Protein AF-A0AAU0UDN8-F1 (afdb_monomer)

pLDDT: mean 78.95, std 19.81, range [39.38, 97.31]

Radius of gyration: 15.66 Å; Cα contacts (8 Å, |Δi|>4): 69; chains: 1; bounding box: 40×35×34 Å

Structure (mmCIF, N/CA/C/O backbone):
data_AF-A0AAU0UDN8-F1
#
_entry.id   AF-A0AAU0UDN8-F1
#
loop_
_atom_site.group_PDB
_atom_site.id
_atom_site.type_symbol
_atom_site.label_atom_id
_atom_site.label_alt_id
_atom_site.label_comp_id
_atom_site.label_asym_id
_atom_site.label_entity_id
_atom_site.label_seq_id
_atom_site.pdbx_PDB_ins_code
_atom_site.Cartn_x
_atom_site.Cartn_y
_atom_site.Cartn_z
_atom_site.occupancy
_atom_site.B_iso_or_equiv
_atom_site.auth_seq_id
_atom_site.auth_comp_id
_atom_site.auth_asym_id
_atom_site.auth_atom_id
_atom_site.pdbx_PDB_model_num
ATOM 1 N N . MET A 1 1 ? 14.200 0.467 -24.539 1.00 54.19 1 MET A N 1
ATOM 2 C CA . MET A 1 1 ? 12.734 0.642 -24.412 1.00 54.19 1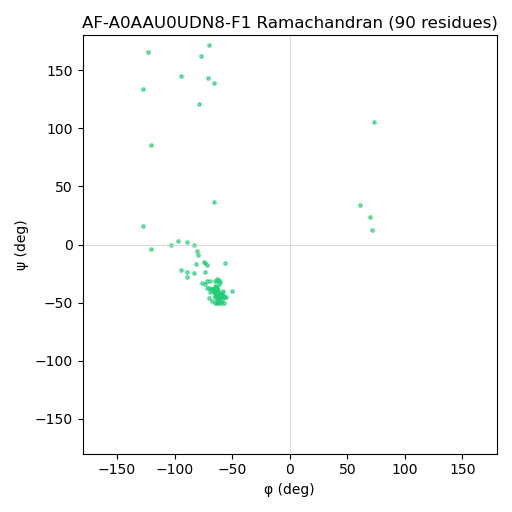 MET A CA 1
ATOM 3 C C . MET A 1 1 ? 12.135 -0.025 -23.163 1.00 54.19 1 MET A C 1
ATOM 5 O O . MET A 1 1 ? 11.170 0.506 -22.643 1.00 54.19 1 MET A O 1
ATOM 9 N N . ILE A 1 2 ? 12.726 -1.101 -22.617 1.00 59.75 2 ILE A N 1
ATOM 10 C CA . ILE A 1 2 ? 12.167 -1.900 -21.497 1.00 59.75 2 ILE A CA 1
ATOM 11 C C . ILE A 1 2 ? 12.016 -1.121 -20.166 1.00 59.75 2 ILE A C 1
ATOM 13 O O . ILE A 1 2 ? 11.030 -1.283 -19.456 1.00 59.75 2 ILE A O 1
ATOM 17 N N . ALA A 1 3 ? 12.948 -0.221 -19.831 1.00 61.03 3 ALA A N 1
ATOM 18 C CA . ALA A 1 3 ? 12.928 0.485 -18.540 1.00 61.03 3 ALA A CA 1
ATOM 19 C C . ALA A 1 3 ? 11.776 1.505 -18.388 1.00 61.03 3 ALA A C 1
ATOM 21 O O . ALA A 1 3 ? 11.281 1.726 -17.281 1.00 61.03 3 ALA A O 1
ATOM 22 N N . ALA A 1 4 ? 11.340 2.126 -19.490 1.00 63.84 4 ALA A N 1
ATOM 23 C CA . ALA A 1 4 ? 10.219 3.069 -19.474 1.00 63.84 4 ALA A CA 1
ATOM 24 C C . ALA A 1 4 ? 8.888 2.347 -19.216 1.00 63.84 4 ALA A C 1
ATOM 26 O O . ALA A 1 4 ? 8.046 2.845 -18.470 1.00 63.84 4 ALA A O 1
ATOM 27 N N . ASP A 1 5 ? 8.754 1.145 -19.775 1.00 78.56 5 ASP A N 1
ATOM 28 C CA . ASP A 1 5 ? 7.575 0.298 -19.629 1.00 78.56 5 ASP A CA 1
ATOM 29 C C . ASP A 1 5 ? 7.448 -0.234 -18.194 1.00 78.56 5 ASP A C 1
ATOM 31 O O . ASP A 1 5 ? 6.391 -0.153 -17.569 1.00 78.56 5 ASP A O 1
ATOM 35 N N . GLN A 1 6 ? 8.574 -0.632 -17.593 1.00 80.19 6 GLN A N 1
ATOM 36 C CA . GLN A 1 6 ? 8.614 -1.065 -16.198 1.00 80.19 6 GLN A CA 1
ATOM 37 C C . GLN A 1 6 ? 8.176 0.050 -15.233 1.00 80.19 6 GLN A C 1
ATOM 39 O O . GLN A 1 6 ? 7.342 -0.173 -14.358 1.00 80.19 6 GLN A O 1
ATOM 44 N N . LYS A 1 7 ? 8.677 1.279 -15.404 1.00 84.56 7 LYS A N 1
ATOM 45 C CA . LYS A 1 7 ? 8.264 2.416 -14.563 1.00 84.56 7 LYS A CA 1
ATOM 46 C C . LYS A 1 7 ? 6.778 2.748 -14.734 1.00 84.56 7 LYS A C 1
ATOM 48 O O . LYS A 1 7 ? 6.101 3.074 -13.758 1.00 84.56 7 LYS A O 1
ATOM 53 N N . TYR A 1 8 ? 6.266 2.6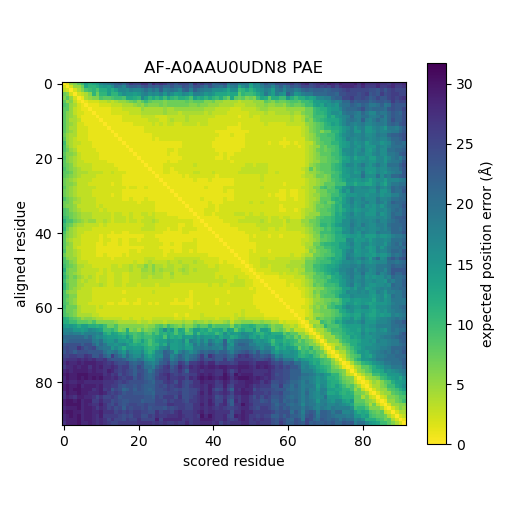57 -15.961 1.00 88.44 8 TYR A N 1
ATOM 54 C CA . TYR A 1 8 ? 4.848 2.862 -16.239 1.00 88.44 8 TYR A CA 1
ATOM 55 C C . TYR A 1 8 ? 3.981 1.805 -15.534 1.00 88.44 8 TYR A C 1
ATOM 57 O O . TYR A 1 8 ? 3.055 2.170 -14.804 1.00 88.44 8 TYR A O 1
ATOM 65 N N . MET A 1 9 ? 4.340 0.523 -15.652 1.00 88.44 9 MET A N 1
ATOM 66 C CA . MET A 1 9 ? 3.669 -0.588 -14.968 1.00 88.44 9 MET A CA 1
ATOM 67 C C . MET A 1 9 ? 3.699 -0.441 -13.445 1.00 88.44 9 MET A C 1
ATOM 69 O O . MET A 1 9 ? 2.659 -0.570 -12.799 1.00 88.44 9 MET A O 1
ATOM 73 N N . ALA A 1 10 ? 4.852 -0.081 -12.872 1.00 90.88 10 ALA A N 1
ATOM 74 C CA . ALA A 1 10 ? 4.988 0.189 -11.441 1.00 90.88 10 ALA A CA 1
ATOM 75 C C . ALA A 1 10 ? 3.995 1.256 -10.967 1.00 90.88 10 ALA A C 1
ATOM 77 O O . ALA A 1 10 ? 3.316 1.080 -9.958 1.00 90.88 10 ALA A O 1
ATOM 78 N N . GLY A 1 11 ? 3.867 2.349 -11.725 1.00 93.00 11 GLY A N 1
ATOM 79 C CA . GLY A 1 11 ? 2.920 3.417 -11.422 1.00 93.00 11 GLY A CA 1
ATOM 80 C C . GLY A 1 11 ? 1.458 2.982 -11.536 1.00 93.00 11 GLY A C 1
ATOM 81 O O . GLY A 1 11 ? 0.643 3.375 -10.704 1.00 93.00 11 GLY A O 1
ATOM 82 N N . VAL A 1 12 ? 1.101 2.187 -12.550 1.00 93.94 12 VAL A N 1
ATOM 83 C CA . VAL A 1 12 ? -0.270 1.669 -12.718 1.00 93.94 12 VAL A CA 1
ATOM 84 C C . VAL A 1 12 ? -0.650 0.764 -11.546 1.00 93.94 12 VAL A C 1
ATOM 86 O O . VAL A 1 12 ? -1.683 0.987 -10.914 1.00 93.94 12 VAL A O 1
ATOM 89 N N . VAL A 1 13 ? 0.208 -0.204 -11.222 1.00 93.12 13 VAL A N 1
ATOM 90 C CA . VAL A 1 13 ? -0.004 -1.155 -10.123 1.00 93.12 13 VAL A CA 1
ATOM 91 C C . VAL A 1 13 ? -0.045 -0.437 -8.774 1.00 93.12 13 VAL A C 1
ATOM 93 O O . VAL A 1 13 ? -0.979 -0.640 -8.000 1.00 93.12 13 VAL A O 1
ATOM 96 N N . GLY A 1 14 ? 0.908 0.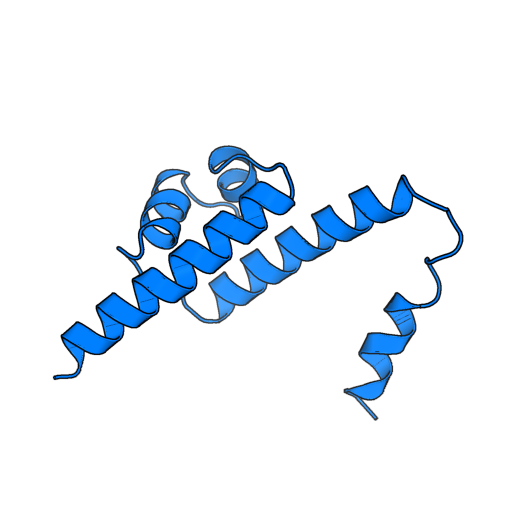460 -8.513 1.00 96.12 14 GLY A N 1
ATOM 97 C CA . GLY A 1 14 ? 0.967 1.234 -7.273 1.00 96.12 14 GLY A CA 1
ATOM 98 C C . GLY A 1 14 ? -0.302 2.046 -7.014 1.00 96.12 14 GLY A C 1
ATOM 99 O O . GLY A 1 14 ? -0.875 1.981 -5.926 1.00 96.12 14 GLY A O 1
ATOM 100 N N . ARG A 1 15 ? -0.817 2.739 -8.040 1.00 96.38 15 ARG A N 1
ATOM 101 C CA . ARG A 1 15 ? -2.083 3.485 -7.936 1.00 96.38 15 ARG A CA 1
ATOM 102 C C . ARG A 1 15 ? -3.284 2.577 -7.678 1.00 96.38 15 ARG A C 1
ATOM 104 O O . ARG A 1 15 ? -4.190 2.974 -6.946 1.00 96.38 15 ARG A O 1
ATOM 111 N N . ALA A 1 16 ? -3.311 1.382 -8.270 1.00 94.81 16 ALA A N 1
ATOM 112 C CA . ALA A 1 16 ? -4.382 0.418 -8.036 1.00 94.81 16 ALA A CA 1
ATOM 113 C C . ALA A 1 16 ? -4.388 -0.073 -6.577 1.00 94.81 16 ALA A C 1
ATOM 115 O O . ALA A 1 16 ? -5.444 -0.070 -5.944 1.00 94.81 16 ALA A O 1
ATOM 116 N N . ILE A 1 17 ? -3.212 -0.394 -6.026 1.00 95.31 17 ILE A N 1
ATOM 117 C CA . ILE A 1 17 ? -3.040 -0.787 -4.618 1.00 95.31 17 ILE A CA 1
ATOM 118 C C . ILE A 1 17 ? -3.488 0.344 -3.687 1.00 95.31 17 ILE A C 1
ATOM 120 O O . ILE A 1 17 ? -4.326 0.118 -2.818 1.00 95.31 17 ILE A O 1
ATOM 124 N N . ALA A 1 18 ? -3.020 1.575 -3.920 1.00 95.94 18 ALA A N 1
ATOM 125 C CA . ALA A 1 18 ? -3.395 2.736 -3.109 1.00 95.94 18 ALA A CA 1
ATOM 126 C C . ALA A 1 18 ? -4.912 2.970 -3.098 1.00 95.94 18 ALA A C 1
ATOM 128 O O . ALA A 1 18 ? -5.516 3.209 -2.051 1.00 95.94 18 ALA A O 1
ATOM 129 N N . LYS A 1 19 ? -5.555 2.863 -4.268 1.00 94.81 19 LYS A N 1
ATOM 130 C CA . LYS A 1 19 ? -7.008 3.008 -4.397 1.00 94.81 19 LYS A CA 1
ATOM 131 C C . LYS A 1 19 ? -7.755 1.933 -3.609 1.00 94.81 19 L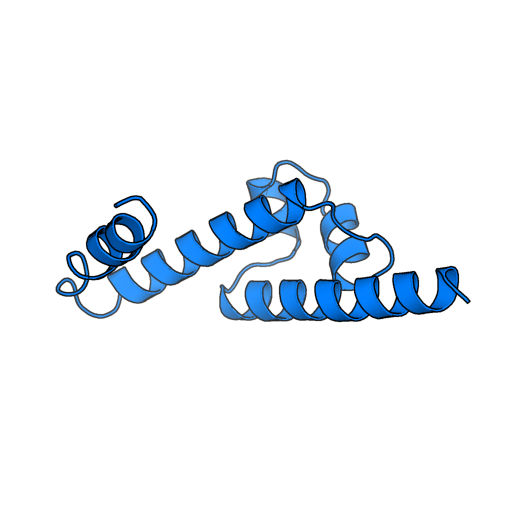YS A C 1
ATOM 133 O O . LYS A 1 19 ? -8.762 2.243 -2.975 1.00 94.81 19 LYS A O 1
ATOM 138 N N . GLN A 1 20 ? -7.281 0.690 -3.646 1.00 93.75 20 GLN A N 1
ATOM 139 C CA . GLN A 1 20 ? -7.919 -0.409 -2.928 1.00 93.75 20 GLN A CA 1
ATOM 140 C C . GLN A 1 20 ? -7.706 -0.313 -1.413 1.00 93.75 20 GLN A C 1
ATOM 142 O O . GLN A 1 20 ? -8.648 -0.539 -0.654 1.00 93.75 20 GLN A O 1
ATOM 147 N N . ARG A 1 21 ? -6.525 0.130 -0.97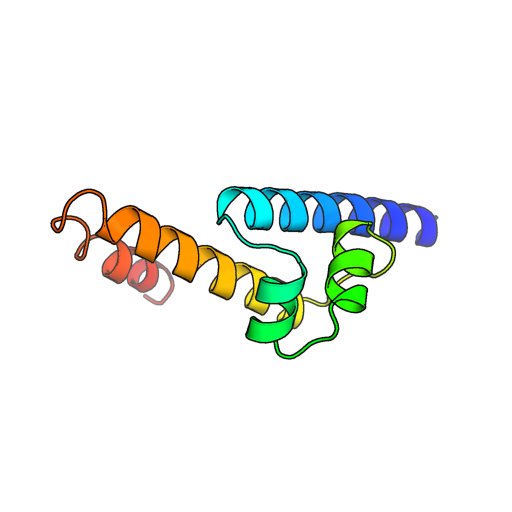2 1.00 95.06 21 ARG A N 1
ATOM 148 C CA . ARG A 1 21 ? -6.264 0.453 0.432 1.00 95.06 21 ARG A CA 1
ATOM 149 C C . ARG A 1 21 ? -7.243 1.502 0.961 1.00 95.06 21 ARG A C 1
ATOM 151 O O . ARG A 1 21 ? -7.872 1.274 1.988 1.00 95.06 21 ARG A O 1
ATOM 158 N N . ILE A 1 22 ? -7.414 2.616 0.241 1.00 92.75 22 ILE A N 1
ATOM 159 C CA . ILE A 1 22 ? -8.349 3.689 0.628 1.00 92.75 22 ILE A CA 1
ATOM 160 C C . ILE A 1 22 ? -9.786 3.161 0.706 1.00 92.75 22 ILE A C 1
ATOM 162 O O . ILE A 1 22 ? -10.500 3.468 1.654 1.00 92.75 22 ILE A O 1
ATOM 166 N N . ARG A 1 23 ? -10.208 2.333 -0.260 1.00 89.94 23 ARG A N 1
ATOM 167 C CA . ARG A 1 23 ? -11.532 1.685 -0.239 1.00 89.94 23 ARG A CA 1
ATOM 168 C C . ARG A 1 23 ? -11.732 0.759 0.957 1.00 89.94 23 ARG A C 1
ATOM 170 O O . ARG A 1 23 ? -12.856 0.624 1.412 1.00 89.94 23 ARG A O 1
ATOM 177 N N . SER A 1 24 ? -10.653 0.154 1.438 1.00 88.31 24 SER A N 1
ATOM 178 C CA . SER A 1 24 ? -10.644 -0.722 2.612 1.00 88.31 24 SER A CA 1
ATOM 179 C C . SER A 1 24 ? -10.559 0.055 3.933 1.00 88.31 24 SER A C 1
ATOM 181 O O . SER A 1 24 ? -10.508 -0.561 4.990 1.00 88.31 24 SER A O 1
ATOM 183 N N . GLY A 1 25 ? -10.493 1.393 3.889 1.00 91.38 25 GLY A N 1
ATOM 184 C CA . GLY A 1 25 ? -10.411 2.242 5.079 1.00 91.38 25 GLY A CA 1
ATOM 185 C C . GLY A 1 25 ? -9.070 2.191 5.817 1.00 91.38 25 GLY A C 1
ATOM 186 O O . GLY A 1 25 ? -8.990 2.692 6.931 1.00 91.38 25 GLY A O 1
ATOM 187 N N . LEU A 1 26 ? -8.026 1.609 5.217 1.00 92.81 26 LEU A N 1
ATOM 188 C CA . LEU A 1 26 ? -6.734 1.413 5.876 1.00 92.81 26 LEU A CA 1
ATOM 189 C C . LEU A 1 26 ? -5.747 2.552 5.582 1.00 92.81 26 LEU A C 1
ATOM 191 O O . LEU A 1 26 ? -5.645 3.075 4.464 1.00 92.81 26 LEU A O 1
ATOM 195 N N . THR A 1 27 ? -4.931 2.887 6.569 1.00 96.56 27 THR A N 1
ATOM 196 C CA . THR A 1 27 ? -3.723 3.702 6.426 1.00 96.56 27 THR A CA 1
ATOM 197 C C . THR A 1 27 ? -2.572 2.877 5.838 1.00 96.56 27 THR A C 1
ATOM 199 O O . THR A 1 27 ? -2.604 1.646 5.807 1.00 96.56 27 THR A O 1
ATOM 202 N N . GLN A 1 28 ? -1.534 3.546 5.322 1.00 97.25 28 GLN A N 1
ATOM 203 C CA . GLN A 1 28 ? -0.329 2.845 4.847 1.00 97.25 28 GLN A CA 1
ATOM 204 C C . GLN A 1 28 ? 0.388 2.112 5.988 1.00 97.25 28 GLN A C 1
ATOM 2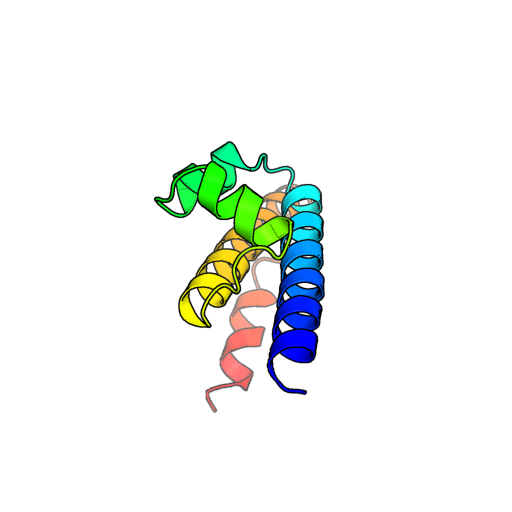06 O O . GLN A 1 28 ? 0.983 1.067 5.749 1.00 97.25 28 GLN A O 1
ATOM 211 N N . GLU A 1 29 ? 0.309 2.648 7.208 1.00 97.31 29 GLU A N 1
ATOM 212 C CA . GLU A 1 29 ? 0.898 2.057 8.409 1.00 97.31 29 GLU A CA 1
ATOM 213 C C . GLU A 1 29 ? 0.206 0.749 8.790 1.00 97.31 29 GLU A C 1
ATOM 215 O O . GLU A 1 29 ? 0.882 -0.264 8.918 1.00 97.31 29 GLU A O 1
ATOM 220 N N . GLU A 1 30 ? -1.128 0.730 8.839 1.00 95.44 30 GLU A N 1
ATOM 221 C CA . GLU A 1 30 ? -1.895 -0.488 9.137 1.00 95.44 30 GLU A CA 1
ATOM 222 C C . GLU A 1 30 ? -1.676 -1.579 8.085 1.00 95.44 30 GLU A C 1
ATOM 224 O O . GLU A 1 30 ? -1.570 -2.759 8.411 1.00 95.44 30 GLU A O 1
ATOM 229 N N . VAL A 1 31 ? -1.583 -1.206 6.805 1.00 96.31 31 VAL A N 1
ATOM 230 C CA . VAL A 1 31 ? -1.234 -2.166 5.749 1.00 96.31 31 VAL A CA 1
ATOM 231 C C . VAL A 1 31 ? 0.178 -2.703 5.945 1.00 96.31 31 VAL A C 1
ATOM 233 O O . VAL A 1 31 ? 0.403 -3.901 5.796 1.00 96.31 31 VAL A O 1
ATOM 236 N N . ALA A 1 32 ? 1.132 -1.835 6.274 1.00 96.19 32 ALA A N 1
ATOM 237 C CA . ALA A 1 32 ? 2.513 -2.235 6.486 1.00 96.19 32 ALA A CA 1
ATOM 238 C C . ALA A 1 32 ? 2.646 -3.193 7.677 1.00 96.19 32 ALA A C 1
ATOM 240 O O . ALA A 1 32 ? 3.289 -4.231 7.548 1.00 96.19 32 ALA A O 1
ATOM 241 N N . GLU A 1 33 ? 1.971 -2.891 8.785 1.00 96.00 33 GLU A N 1
ATOM 242 C CA . GLU A 1 33 ? 1.916 -3.732 9.978 1.00 96.00 33 GLU A CA 1
ATOM 243 C C . GLU A 1 33 ? 1.328 -5.113 9.664 1.00 96.00 33 GLU A C 1
ATOM 245 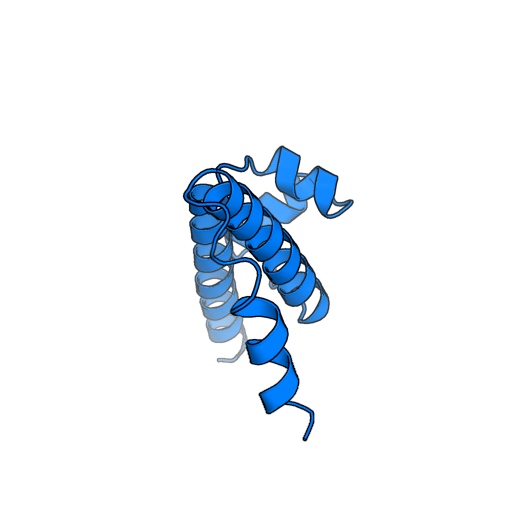O O . GLU A 1 33 ? 1.964 -6.131 9.937 1.00 96.00 33 GLU A O 1
ATOM 250 N N . ARG A 1 34 ? 0.166 -5.166 9.000 1.00 93.88 34 ARG A N 1
ATOM 251 C CA . ARG A 1 34 ? -0.495 -6.433 8.642 1.00 93.88 34 ARG A CA 1
ATOM 252 C C . ARG A 1 34 ? 0.306 -7.276 7.650 1.00 93.88 34 ARG A C 1
ATOM 254 O O . ARG A 1 34 ? 0.237 -8.499 7.698 1.00 93.88 34 ARG A O 1
ATOM 261 N N . LEU A 1 35 ? 1.071 -6.639 6.764 1.00 93.69 35 LEU A N 1
ATOM 262 C CA . LEU A 1 35 ? 1.953 -7.317 5.809 1.00 93.69 35 LEU A CA 1
ATOM 263 C C . LEU A 1 35 ? 3.372 -7.567 6.352 1.00 93.69 35 LEU A C 1
ATOM 265 O O . LEU A 1 35 ? 4.224 -8.064 5.611 1.00 93.69 35 LEU A O 1
ATOM 269 N N . GLY A 1 36 ? 3.656 -7.197 7.606 1.00 95.00 36 GLY A N 1
ATOM 270 C CA . GLY A 1 36 ? 4.971 -7.371 8.228 1.00 95.00 36 GLY A CA 1
ATOM 271 C C . GLY A 1 36 ? 6.099 -6.622 7.508 1.00 95.00 36 GLY A C 1
ATOM 272 O O . GLY A 1 36 ? 7.224 -7.116 7.423 1.00 95.00 36 GLY A O 1
ATOM 273 N N . VAL A 1 37 ? 5.811 -5.449 6.940 1.00 93.62 37 VAL A N 1
ATOM 274 C CA . VAL A 1 37 ? 6.780 -4.603 6.227 1.00 93.62 37 VAL A CA 1
ATOM 275 C C . VAL A 1 37 ? 6.872 -3.208 6.824 1.00 93.62 37 VAL A C 1
ATOM 277 O O . VAL A 1 37 ? 6.019 -2.772 7.585 1.00 93.62 37 VAL A O 1
ATOM 280 N N . GLY A 1 38 ? 7.915 -2.466 6.451 1.00 95.19 38 GLY A N 1
ATOM 281 C CA . GLY A 1 38 ? 8.014 -1.053 6.807 1.00 95.19 38 GLY A CA 1
ATOM 282 C C . GLY A 1 38 ? 7.005 -0.193 6.038 1.00 95.19 38 GLY A C 1
ATOM 283 O O . GLY A 1 38 ? 6.789 -0.402 4.843 1.00 95.19 38 GLY A O 1
ATOM 284 N N . ASN A 1 39 ? 6.459 0.833 6.696 1.00 95.19 39 ASN A N 1
ATOM 285 C CA . ASN A 1 39 ? 5.543 1.820 6.101 1.00 95.19 39 ASN A CA 1
ATOM 286 C C . ASN A 1 39 ? 6.104 2.419 4.790 1.00 95.19 39 ASN A C 1
ATOM 288 O O . ASN A 1 39 ? 5.414 2.511 3.771 1.00 95.19 39 ASN A O 1
ATOM 292 N N . GLU A 1 40 ? 7.410 2.703 4.757 1.00 96.62 40 GLU A N 1
ATOM 293 C CA . GLU A 1 40 ? 8.077 3.225 3.562 1.00 96.62 40 GLU A CA 1
ATOM 294 C C . GLU A 1 40 ? 7.991 2.272 2.353 1.00 96.62 40 GLU A C 1
ATOM 296 O O . GLU A 1 40 ? 7.907 2.730 1.210 1.00 96.62 40 GLU A O 1
ATOM 301 N N . ALA A 1 41 ? 7.966 0.953 2.575 1.00 95.50 41 ALA A N 1
ATOM 302 C CA . ALA A 1 41 ? 7.828 -0.026 1.500 1.00 95.50 41 ALA A CA 1
ATOM 303 C C . ALA A 1 41 ? 6.465 0.107 0.807 1.00 95.50 41 ALA A C 1
ATOM 305 O O . ALA A 1 41 ? 6.407 0.180 -0.423 1.00 95.50 41 ALA A O 1
ATOM 306 N N . VAL A 1 42 ? 5.387 0.235 1.587 1.00 96.50 42 VAL A N 1
ATOM 307 C CA . VAL A 1 42 ? 4.029 0.472 1.075 1.00 96.50 42 VAL A CA 1
ATOM 308 C C . VAL A 1 42 ? 3.977 1.797 0.311 1.00 96.50 42 VAL A C 1
ATOM 310 O O . VAL A 1 42 ? 3.526 1.832 -0.833 1.00 96.50 42 VAL A O 1
ATOM 313 N N . SER A 1 43 ? 4.548 2.870 0.867 1.00 97.19 43 SER A N 1
ATOM 314 C CA . SER A 1 43 ? 4.623 4.179 0.200 1.00 97.19 43 SER A CA 1
ATOM 315 C C . SER A 1 43 ? 5.383 4.141 -1.135 1.00 97.19 43 SER A C 1
ATOM 317 O O . SER A 1 43 ? 4.972 4.770 -2.115 1.00 97.19 43 SER A O 1
ATOM 319 N N . ARG A 1 44 ? 6.506 3.416 -1.212 1.00 96.69 44 ARG A N 1
ATOM 320 C CA . ARG A 1 44 ? 7.293 3.270 -2.451 1.00 96.69 44 ARG A CA 1
ATOM 321 C C . ARG A 1 44 ? 6.548 2.453 -3.507 1.00 96.69 44 ARG A C 1
ATOM 323 O O . ARG A 1 44 ? 6.616 2.809 -4.684 1.00 96.69 44 ARG A O 1
ATOM 330 N N . ILE A 1 45 ? 5.829 1.408 -3.100 1.00 96.25 45 ILE A N 1
ATOM 331 C CA . ILE A 1 45 ? 4.987 0.600 -3.994 1.00 96.25 45 ILE A CA 1
ATOM 332 C C . ILE A 1 45 ? 3.837 1.446 -4.542 1.00 96.25 45 ILE A C 1
ATOM 334 O O . ILE A 1 45 ? 3.671 1.530 -5.755 1.00 96.25 45 ILE A O 1
ATOM 338 N N . GLU A 1 46 ? 3.093 2.142 -3.680 1.00 96.81 46 GLU A N 1
ATOM 339 C CA . GLU A 1 46 ? 1.944 2.959 -4.093 1.00 96.81 46 GLU A CA 1
ATOM 340 C C . GLU A 1 46 ? 2.330 4.092 -5.055 1.00 96.81 46 GLU A C 1
ATOM 342 O O . GLU A 1 46 ? 1.584 4.413 -5.981 1.00 96.81 46 GLU A O 1
ATOM 347 N N . ARG A 1 47 ? 3.529 4.663 -4.890 1.00 96.31 47 ARG A N 1
ATOM 348 C CA . ARG A 1 47 ? 4.082 5.680 -5.799 1.00 96.31 47 ARG A CA 1
ATOM 349 C C . ARG A 1 47 ? 4.703 5.106 -7.078 1.00 96.31 47 ARG A C 1
ATOM 351 O O . ARG A 1 47 ? 5.122 5.880 -7.937 1.00 96.31 47 ARG A O 1
ATOM 358 N N . GLY A 1 48 ? 4.791 3.781 -7.217 1.00 93.31 48 GLY A N 1
ATOM 359 C CA . GLY A 1 48 ? 5.417 3.118 -8.363 1.00 93.31 48 GLY A CA 1
ATOM 360 C C . GLY A 1 48 ? 6.940 3.271 -8.420 1.00 93.31 48 GLY A C 1
ATOM 361 O O . GLY A 1 48 ? 7.526 3.191 -9.496 1.00 93.31 48 GLY A O 1
ATOM 362 N N . VAL A 1 49 ? 7.588 3.518 -7.277 1.00 93.31 49 VAL A N 1
ATOM 363 C CA . VAL A 1 49 ? 9.058 3.545 -7.159 1.00 93.31 49 VAL A CA 1
ATOM 364 C C . VAL A 1 49 ? 9.620 2.125 -7.219 1.00 93.31 49 VAL A C 1
ATOM 366 O O . VAL A 1 49 ? 10.702 1.907 -7.757 1.00 93.31 49 VAL A O 1
ATOM 369 N N . VAL A 1 50 ? 8.874 1.158 -6.681 1.00 90.62 50 VAL A N 1
ATOM 370 C CA . VAL A 1 50 ? 9.230 -0.262 -6.655 1.00 90.62 50 VAL A CA 1
ATOM 371 C C . VAL A 1 50 ? 8.074 -1.068 -7.230 1.00 90.62 50 VAL A C 1
ATOM 373 O O . VAL A 1 50 ? 6.924 -0.852 -6.853 1.00 90.62 50 VAL A O 1
ATOM 376 N N . ILE A 1 51 ? 8.381 -2.013 -8.121 1.00 88.19 51 ILE A N 1
ATOM 377 C CA . ILE A 1 51 ? 7.409 -3.020 -8.549 1.00 88.19 51 ILE A CA 1
ATOM 378 C C . ILE A 1 51 ? 7.317 -4.097 -7.467 1.00 88.19 51 ILE A C 1
ATOM 380 O O . ILE A 1 51 ? 8.331 -4.741 -7.181 1.00 88.19 51 ILE A O 1
ATOM 384 N N . PRO A 1 52 ? 6.133 -4.327 -6.877 1.00 88.69 52 PRO A N 1
ATOM 385 C CA . PRO A 1 52 ? 5.920 -5.500 -6.047 1.00 88.69 52 PRO A CA 1
ATOM 386 C C . PRO A 1 52 ? 6.016 -6.759 -6.917 1.00 88.69 52 PRO A C 1
ATOM 388 O O . PRO A 1 52 ? 5.514 -6.796 -8.040 1.00 88.69 52 PRO A O 1
ATOM 391 N N . ASN A 1 53 ? 6.658 -7.803 -6.399 1.00 91.56 53 ASN A N 1
ATOM 392 C CA . ASN A 1 53 ? 6.622 -9.111 -7.047 1.00 91.56 53 ASN A CA 1
ATOM 393 C C . ASN A 1 53 ? 5.217 -9.738 -6.929 1.00 91.56 53 ASN A C 1
ATOM 395 O O . ASN A 1 53 ? 4.350 -9.240 -6.208 1.00 91.56 53 ASN A O 1
ATOM 399 N N . ILE A 1 54 ? 5.000 -10.853 -7.629 1.00 89.19 54 ILE A N 1
ATOM 400 C CA . ILE A 1 54 ? 3.699 -11.538 -7.653 1.00 89.19 54 ILE A CA 1
ATOM 401 C C . ILE A 1 54 ? 3.254 -11.956 -6.243 1.00 89.19 54 ILE A C 1
ATOM 403 O O . ILE A 1 54 ? 2.100 -11.741 -5.893 1.00 89.19 54 ILE A O 1
ATOM 407 N N . GLY A 1 55 ? 4.159 -12.480 -5.408 1.00 91.56 55 GLY A N 1
ATOM 408 C CA . GLY A 1 55 ? 3.828 -12.862 -4.029 1.00 91.56 55 GLY A CA 1
ATOM 409 C C . GLY A 1 55 ? 3.302 -11.682 -3.211 1.00 91.56 55 GLY A C 1
ATOM 410 O O . GLY A 1 55 ? 2.252 -11.770 -2.586 1.00 91.56 55 GLY A O 1
ATOM 411 N N . ARG A 1 56 ? 3.958 -10.525 -3.327 1.00 93.38 56 ARG A N 1
ATOM 412 C CA . ARG A 1 56 ? 3.533 -9.291 -2.667 1.00 93.38 56 ARG A CA 1
ATOM 413 C C . ARG A 1 56 ? 2.170 -8.810 -3.169 1.00 93.38 56 ARG A C 1
ATOM 415 O O . ARG A 1 56 ? 1.372 -8.314 -2.385 1.00 93.38 56 ARG A O 1
ATOM 422 N N . LEU A 1 57 ? 1.884 -8.958 -4.462 1.00 91.81 57 LEU A N 1
ATOM 423 C CA . LEU A 1 57 ? 0.562 -8.641 -5.013 1.00 91.81 57 LEU A CA 1
ATOM 424 C C . LEU A 1 57 ? -0.536 -9.540 -4.434 1.00 91.81 57 LEU A C 1
ATOM 426 O O . LEU A 1 57 ? -1.627 -9.045 -4.153 1.00 91.81 57 LEU A O 1
ATOM 430 N N . LEU A 1 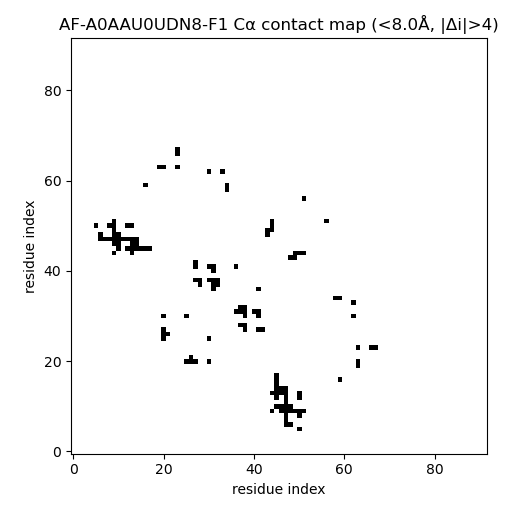58 ? -0.246 -10.827 -4.230 1.00 90.56 58 LEU A N 1
ATOM 431 C CA . LEU A 1 58 ? -1.178 -11.765 -3.602 1.00 90.56 58 LEU A CA 1
ATOM 432 C C . LEU A 1 58 ? -1.439 -11.409 -2.134 1.00 90.56 58 LEU A C 1
ATOM 434 O O . LEU A 1 58 ? -2.591 -11.426 -1.715 1.00 90.56 58 LEU A O 1
ATOM 438 N N . GLU A 1 59 ? -0.408 -11.011 -1.388 1.00 93.69 59 GLU A N 1
ATOM 439 C CA . GLU A 1 59 ? -0.550 -10.518 -0.010 1.00 93.69 59 GLU A CA 1
ATOM 440 C C . GLU A 1 59 ? -1.477 -9.293 0.072 1.00 93.69 59 GLU A C 1
ATOM 442 O O . GLU A 1 59 ? -2.413 -9.276 0.869 1.00 93.69 59 GLU A O 1
ATOM 447 N N . PHE A 1 60 ? -1.279 -8.288 -0.793 1.00 92.94 60 PHE A N 1
ATOM 448 C CA . PHE A 1 60 ? -2.186 -7.134 -0.873 1.00 92.94 60 PHE A CA 1
ATOM 449 C C . PHE A 1 60 ? -3.619 -7.556 -1.224 1.00 92.94 60 PHE A C 1
ATOM 451 O O . PHE A 1 60 ? -4.575 -7.051 -0.639 1.00 92.94 60 PHE A O 1
ATOM 458 N N . ALA A 1 61 ? -3.783 -8.471 -2.183 1.00 90.44 61 ALA A N 1
ATOM 459 C CA . ALA A 1 61 ? -5.098 -8.942 -2.604 1.00 90.44 61 ALA A CA 1
ATOM 460 C C . ALA A 1 61 ? -5.839 -9.691 -1.485 1.00 90.44 61 ALA A C 1
ATOM 462 O O . ALA A 1 61 ? -7.038 -9.472 -1.311 1.00 90.44 61 ALA A O 1
ATOM 463 N N . ALA A 1 62 ? -5.136 -10.534 -0.724 1.00 89.56 62 ALA A N 1
ATOM 464 C CA . ALA A 1 62 ? -5.684 -11.229 0.437 1.00 89.56 62 ALA A CA 1
ATOM 465 C C . ALA A 1 62 ? -6.119 -10.227 1.515 1.00 89.56 62 ALA A C 1
ATOM 467 O O . ALA A 1 62 ? -7.287 -10.211 1.904 1.00 89.56 62 ALA A O 1
ATOM 468 N N . LEU A 1 63 ? -5.231 -9.295 1.874 1.00 89.75 63 LEU A N 1
ATOM 469 C CA . LEU A 1 63 ? -5.509 -8.271 2.877 1.00 89.75 63 LEU A CA 1
ATOM 470 C C . LEU A 1 63 ? -6.749 -7.427 2.534 1.00 89.75 63 LEU A C 1
ATOM 472 O O . LEU A 1 63 ? -7.595 -7.158 3.386 1.00 89.75 63 LEU A O 1
ATOM 476 N N . PHE A 1 64 ? -6.876 -6.992 1.278 1.00 87.81 64 PHE A N 1
ATOM 477 C CA . PHE A 1 64 ? -8.016 -6.175 0.859 1.00 87.81 64 PHE A CA 1
ATOM 478 C C . PHE A 1 64 ? -9.321 -6.970 0.731 1.00 87.81 64 PHE A C 1
ATOM 480 O O . PHE A 1 64 ? -10.395 -6.373 0.815 1.00 87.81 64 PHE A O 1
ATOM 487 N N . ARG A 1 65 ? -9.254 -8.293 0.531 1.00 80.62 65 ARG A N 1
ATOM 488 C CA . ARG A 1 65 ? -10.436 -9.163 0.566 1.00 80.62 65 ARG A CA 1
ATOM 489 C C . ARG A 1 65 ? -10.975 -9.282 1.990 1.00 80.62 65 ARG A C 1
ATOM 491 O O . ARG A 1 65 ? -12.170 -9.090 2.182 1.00 80.62 65 ARG A O 1
ATOM 498 N N . GLU A 1 66 ? -10.104 -9.508 2.970 1.00 71.75 66 GLU A N 1
ATOM 499 C CA . GLU A 1 66 ? -10.487 -9.607 4.387 1.00 71.75 66 GLU A CA 1
ATOM 500 C C . GLU A 1 66 ? -11.200 -8.335 4.877 1.00 71.75 66 GLU A C 1
ATOM 502 O O . GLU A 1 66 ? -12.212 -8.399 5.574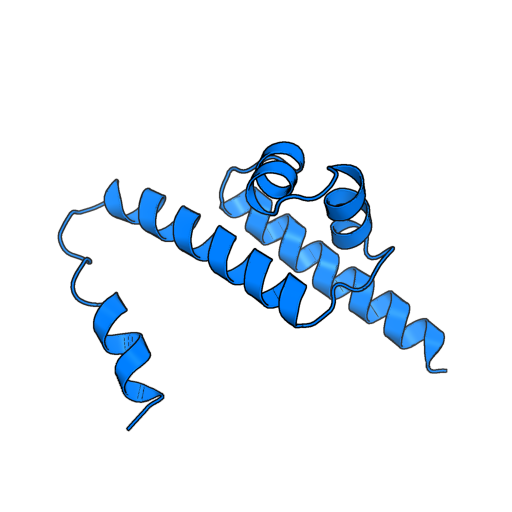 1.00 71.75 66 GLU A O 1
ATOM 507 N N . CYS A 1 67 ? -10.736 -7.157 4.447 1.00 60.94 67 CYS A N 1
ATOM 508 C CA . CYS A 1 67 ? -11.419 -5.897 4.752 1.00 60.94 67 CYS A CA 1
ATOM 509 C C . CYS A 1 67 ? -12.811 -5.784 4.111 1.00 60.94 67 CYS A C 1
ATOM 511 O O . CYS A 1 67 ? -13.722 -5.240 4.735 1.00 60.94 67 CYS A O 1
ATOM 513 N N . LEU A 1 68 ? -12.993 -6.289 2.885 1.00 58.94 68 LEU A N 1
ATOM 514 C CA . LEU A 1 68 ? -14.298 -6.275 2.219 1.00 58.94 68 LEU A CA 1
ATOM 515 C C . LEU A 1 68 ? -15.293 -7.215 2.913 1.00 58.94 68 LEU A C 1
ATOM 517 O O . LEU A 1 68 ? -16.463 -6.866 3.049 1.00 58.94 68 LEU A O 1
ATOM 521 N N . GLU A 1 69 ? -14.831 -8.376 3.382 1.00 53.81 69 GLU A N 1
ATOM 522 C CA . GLU A 1 69 ? -15.660 -9.341 4.111 1.00 53.81 69 GLU A CA 1
ATOM 523 C C . GLU A 1 69 ? -16.127 -8.792 5.465 1.00 53.81 69 GLU A C 1
ATOM 525 O O . GLU A 1 69 ? -17.292 -8.964 5.815 1.00 53.81 69 GLU A O 1
ATOM 530 N N . LEU A 1 70 ? -15.285 -8.039 6.183 1.00 52.88 70 LEU A N 1
ATOM 531 C CA . LEU A 1 70 ? -15.697 -7.355 7.417 1.00 52.88 70 LEU A CA 1
ATOM 532 C C . LEU A 1 70 ? -16.744 -6.261 7.163 1.00 52.88 70 LEU A C 1
ATOM 534 O O . LEU A 1 70 ? -17.679 -6.105 7.946 1.00 52.88 70 LEU A O 1
ATOM 538 N N . GLN A 1 71 ? -16.624 -5.519 6.059 1.00 50.00 71 GLN A N 1
ATOM 539 C CA . GLN A 1 71 ? -17.597 -4.485 5.701 1.00 50.00 71 GLN A CA 1
ATOM 540 C C . GLN A 1 71 ? -18.933 -5.080 5.229 1.00 50.00 71 GLN A C 1
ATOM 542 O O . GLN A 1 71 ? -19.984 -4.487 5.477 1.00 50.00 71 GLN A O 1
ATOM 547 N N . LEU A 1 72 ? -18.902 -6.260 4.599 1.00 50.53 72 LEU A N 1
ATOM 548 C CA . LEU A 1 72 ? -20.098 -7.008 4.217 1.00 50.53 72 LEU A CA 1
ATOM 549 C C . LEU A 1 72 ? -20.748 -7.714 5.415 1.00 50.53 72 LEU A C 1
ATOM 551 O O . LEU A 1 72 ? -21.964 -7.772 5.480 1.00 50.53 72 LEU A O 1
ATOM 555 N N . PHE A 1 73 ? -19.986 -8.183 6.408 1.00 51.16 73 PHE A N 1
ATOM 556 C CA . PHE A 1 73 ? -20.572 -8.792 7.611 1.00 51.16 73 PHE A CA 1
ATOM 557 C C . PHE A 1 73 ? -21.421 -7.795 8.422 1.00 51.16 73 PHE A C 1
ATOM 559 O O . PHE A 1 73 ? -22.405 -8.179 9.052 1.00 51.16 73 PHE A O 1
ATOM 566 N N . CYS A 1 74 ? -21.082 -6.503 8.367 1.00 52.53 74 CYS A N 1
ATOM 567 C CA . CYS A 1 74 ? -21.886 -5.430 8.960 1.00 52.53 74 CYS A CA 1
ATOM 568 C C . CYS A 1 74 ? -23.171 -5.109 8.167 1.00 52.53 74 CYS A C 1
ATOM 570 O O . CYS A 1 74 ? -24.059 -4.448 8.704 1.00 52.53 74 CYS A O 1
ATOM 572 N N . LEU A 1 75 ? -23.277 -5.556 6.911 1.00 49.16 75 LEU A N 1
ATOM 573 C CA . LEU A 1 75 ? -24.409 -5.341 6.008 1.00 49.16 75 LEU A CA 1
ATOM 574 C C . LEU A 1 75 ? -24.981 -6.708 5.597 1.00 49.16 75 LEU A C 1
ATOM 576 O O . LEU A 1 75 ? -24.627 -7.267 4.566 1.00 49.16 75 LEU A O 1
ATOM 580 N N . ASP A 1 76 ? -25.880 -7.219 6.435 1.00 51.31 76 ASP A N 1
ATOM 581 C CA . ASP A 1 76 ? -26.680 -8.432 6.236 1.00 51.31 76 ASP A CA 1
ATOM 582 C C . ASP A 1 76 ? -25.938 -9.777 6.368 1.00 51.31 76 ASP A C 1
ATOM 584 O O . ASP A 1 76 ? -25.280 -10.290 5.461 1.00 51.31 76 ASP A O 1
ATOM 588 N N . GLY A 1 77 ? -26.190 -10.444 7.502 1.00 52.94 77 GLY A N 1
ATOM 589 C CA . GLY A 1 77 ? -25.770 -11.813 7.828 1.00 52.94 77 GLY A CA 1
ATOM 590 C C . GLY A 1 77 ? -26.405 -12.922 6.973 1.00 52.94 77 GLY A C 1
ATOM 591 O O . GLY A 1 77 ? -26.713 -13.988 7.493 1.00 52.94 77 GLY A O 1
ATOM 592 N N . SER A 1 78 ? -26.633 -12.690 5.677 1.00 55.50 78 SER A N 1
ATOM 593 C CA . SER A 1 78 ? -27.205 -13.666 4.732 1.00 55.50 78 SER A CA 1
ATOM 594 C C . SER A 1 78 ? -26.299 -14.008 3.539 1.00 55.50 78 SER A C 1
ATOM 596 O O . SER A 1 78 ? -26.635 -14.899 2.765 1.00 55.50 78 SER A O 1
ATOM 598 N N . LEU A 1 79 ? -25.128 -13.374 3.385 1.00 48.91 79 LEU A N 1
ATOM 599 C CA . LEU A 1 79 ? -24.220 -13.620 2.246 1.00 48.91 79 LEU A CA 1
ATOM 600 C C . LEU A 1 79 ? -23.064 -14.601 2.516 1.00 48.91 79 LEU A C 1
ATOM 602 O O . LEU A 1 79 ? -22.296 -14.897 1.602 1.00 48.91 79 LEU A O 1
ATOM 606 N N . SER A 1 80 ? -22.990 -15.194 3.716 1.00 52.34 80 SER A N 1
ATOM 607 C CA . SER A 1 80 ? -21.962 -16.187 4.093 1.00 52.34 80 SER A CA 1
ATOM 608 C C . SER A 1 80 ? -21.897 -17.416 3.168 1.00 52.34 80 SER A C 1
ATOM 610 O O . SER A 1 80 ? -20.916 -18.152 3.212 1.00 52.34 80 SER A O 1
ATOM 612 N N . PHE A 1 81 ? -22.916 -17.663 2.340 1.00 49.53 81 PHE A N 1
ATOM 613 C CA . PHE A 1 81 ? -22.991 -18.853 1.488 1.00 49.53 81 PHE A CA 1
ATOM 614 C C . PHE A 1 81 ? -22.461 -18.645 0.054 1.00 49.53 81 PHE A C 1
ATOM 616 O O . PHE A 1 81 ? -22.087 -19.609 -0.614 1.00 49.53 81 PHE A O 1
ATOM 623 N N . ALA A 1 82 ? -22.401 -17.401 -0.440 1.00 50.97 82 ALA A N 1
ATOM 624 C CA . ALA A 1 82 ? -22.102 -17.137 -1.853 1.00 50.97 82 ALA A CA 1
ATOM 625 C C . ALA A 1 82 ? -20.597 -17.131 -2.186 1.00 50.97 82 ALA A C 1
ATOM 627 O O . ALA A 1 82 ? -20.219 -17.387 -3.327 1.00 50.97 82 ALA A O 1
ATOM 628 N N . LEU A 1 83 ? -19.729 -16.863 -1.205 1.00 50.62 83 LEU A N 1
ATOM 629 C CA . LEU A 1 83 ? -18.281 -16.753 -1.427 1.00 50.62 83 LEU A CA 1
ATOM 630 C C . LEU A 1 83 ? -17.525 -18.081 -1.286 1.00 50.62 83 LEU A C 1
ATOM 632 O O . LEU A 1 83 ? -16.490 -18.233 -1.932 1.00 50.62 83 LEU A O 1
ATOM 636 N N . SER A 1 84 ? -18.054 -19.067 -0.549 1.00 50.78 84 SER A N 1
ATOM 637 C CA . SER A 1 84 ? -17.454 -20.412 -0.512 1.00 50.78 84 SER A CA 1
ATOM 638 C C . SER A 1 84 ? -17.532 -21.110 -1.876 1.00 50.78 84 SER A C 1
ATOM 640 O O . SER A 1 84 ? -16.578 -21.754 -2.292 1.00 50.78 84 SER A O 1
ATOM 642 N N . HIS A 1 85 ? -18.613 -20.892 -2.630 1.00 47.16 85 HIS A N 1
ATOM 643 C CA . HIS A 1 85 ? -18.839 -21.549 -3.922 1.00 47.16 85 HIS A CA 1
ATOM 644 C C . HIS A 1 85 ? -18.100 -20.903 -5.103 1.00 47.16 85 HIS A C 1
ATOM 646 O O . HIS A 1 85 ? -17.943 -21.532 -6.147 1.00 47.16 85 HIS A O 1
ATOM 652 N N . ALA A 1 86 ? -17.620 -19.662 -4.972 1.00 48.00 86 ALA A N 1
ATOM 653 C CA . ALA A 1 86 ? -16.866 -19.010 -6.045 1.00 48.00 86 ALA A CA 1
ATOM 654 C C . ALA A 1 86 ? -15.431 -19.561 -6.191 1.00 48.00 86 ALA A C 1
ATOM 656 O O . ALA A 1 86 ? -14.796 -19.328 -7.218 1.00 48.00 86 ALA A O 1
ATOM 657 N N . PHE A 1 87 ? -14.921 -20.295 -5.192 1.00 46.22 87 PHE A N 1
ATOM 658 C CA . PHE A 1 87 ? -13.610 -20.952 -5.257 1.00 46.22 87 PHE A CA 1
ATOM 659 C C . PHE A 1 87 ? -13.684 -22.376 -5.841 1.00 46.22 87 PHE A C 1
ATOM 661 O O . PHE A 1 87 ? -12.743 -22.810 -6.505 1.00 46.22 87 PHE A O 1
ATOM 668 N N . ASP A 1 88 ? -14.823 -23.064 -5.699 1.00 41.38 88 ASP A N 1
ATOM 669 C CA . ASP A 1 88 ? -14.996 -24.443 -6.188 1.00 41.38 88 ASP A CA 1
ATOM 670 C C . ASP A 1 88 ? -15.094 -24.561 -7.721 1.00 41.38 88 ASP A C 1
ATOM 672 O O . ASP A 1 88 ? -14.838 -25.627 -8.272 1.00 41.38 88 ASP A O 1
ATOM 676 N N . VAL A 1 89 ? -15.367 -23.474 -8.453 1.00 47.56 89 VAL A N 1
ATOM 677 C CA . VAL A 1 89 ? -15.413 -23.501 -9.934 1.00 47.56 89 VAL A CA 1
ATOM 678 C C . VAL A 1 89 ? -14.013 -23.443 -10.576 1.00 47.56 89 VAL A C 1
ATOM 680 O O . VAL A 1 89 ? -13.877 -23.648 -11.778 1.00 47.56 89 VAL A O 1
ATOM 683 N N . ALA A 1 90 ? -12.949 -23.198 -9.802 1.00 45.72 90 ALA A N 1
ATOM 684 C CA . ALA A 1 90 ? -11.576 -23.140 -10.322 1.00 45.72 90 ALA A CA 1
ATOM 685 C C . ALA A 1 90 ? -10.732 -24.397 -10.028 1.00 45.72 90 ALA A C 1
ATOM 687 O O . ALA A 1 90 ? -9.569 -24.439 -10.426 1.00 45.72 90 ALA A O 1
ATOM 688 N N . SER A 1 91 ? -11.288 -25.402 -9.340 1.00 45.69 91 SER A N 1
ATOM 689 C CA . SER A 1 91 ? -10.581 -26.652 -8.998 1.00 45.69 91 SER A CA 1
ATOM 690 C C . SER A 1 91 ? -11.331 -27.933 -9.400 1.00 45.69 91 SER A C 1
ATOM 692 O O . SER A 1 91 ? -10.979 -29.009 -8.916 1.00 45.69 91 SER A O 1
ATOM 694 N N . GLY A 1 92 ? -12.338 -27.831 -10.275 1.00 39.38 92 GLY A N 1
ATOM 695 C CA . GLY A 1 92 ? -13.043 -28.967 -10.885 1.00 39.38 92 GLY A CA 1
ATOM 696 C C . GLY A 1 92 ? -12.779 -29.063 -12.378 1.00 39.38 92 GLY A C 1
ATOM 697 O O . GLY A 1 92 ? -12.987 -28.035 -13.059 1.00 39.38 92 GLY A O 1
#

Sequence (92 aa):
MIAADQKYMAGVVGRAIAKQRIRSGLTQEEVAERLGVGNEAVSRIERGVVIPNIGRLLEFAALFRECLELQLFCLDGSLSFALSHAFDVASG

Foldseek 3Di:
DVVVVLLVVLQVQLCVLVVLCVVLVHDLCRLCVQLVHDSVVNVCSNRSVDPDDPVVVVSSVVVSVVSVVVVVCVPDPPCPPPVVVVVVVVPD

Secondary structure (DSSP, 8-state):
-HHHHHHHHHHHHHHHHHHHHHHTT--HHHHHHHTTS-HHHHHHHHTTSSPPPHHHHHHHHHHHHHHHHHHHHTS-TT-TTTTTHHHHTT--

Solvent-accessible surface area (backbone atoms only — not comparable to full-atom values): 5238 Å² total; per-residue (Å²): 119,68,70,63,53,51,49,51,50,15,36,54,52,10,46,52,51,48,53,49,37,55,75,50,73,48,52,57,54,60,51,12,58,78,68,74,46,57,42,66,57,47,54,34,26,36,66,17,76,38,71,73,53,72,69,55,50,50,51,54,52,52,56,52,47,57,40,51,53,58,60,40,59,79,58,61,92,75,59,84,68,64,65,68,58,68,58,57,72,80,79,110

Mean predicted aligned error: 10.42 Å

Nearest PDB structures (foldseek):
  8tac-assembly2_B  TM=8.980E-01  e=2.136E-03  synthetic construct
  2b5a-assembly1_A  TM=8.350E-01  e=1.610E-03  [Bacillus] caldolyticus
  3f52-assembly1_E  TM=9.627E-01  e=1.457E-02  Corynebacterium glutamicum
  1y7y-assembly1_B  TM=9.327E-01  e=1.726E-02  Aeromonas hydrophila
  3f51-assembly1_A  TM=6.707E-01  e=1.826E-02  Corynebacterium glutamicum